Protein AF-A0A9P9JGP6-F1 (afdb_monomer_lite)

Foldseek 3Di:
DDPDDPPDQQDLVDPQSPDPVQQPQPDWKWKWKWFDDPVDIDIDTDILVRLLVVLVDDDDPRGPDIDMDIHDDHSSNLSSVCVSVVPGSVVSVVVVPPVDDDDDD

pLDDT: mean 80.15, std 17.78, range [36.53, 97.5]

Radius of gyration: 15.95 Å; chains: 1; bounding box: 44×32×40 Å

Secondary structure (DSSP, 8-state):
------PPPP-TTSTTTT-TTGGG--PPPEEEEEEE-SS-EEEEEE-HHHHHHHHHSPPPTT-SEEEEEEES--HHHHHHHHHHHT--HHHHHHHH-TTS-----

Structure (mmCIF, N/CA/C/O backbone):
data_AF-A0A9P9JGP6-F1
#
_entry.id   AF-A0A9P9JGP6-F1
#
loop_
_atom_site.group_PDB
_atom_site.id
_atom_site.type_symbol
_atom_site.label_atom_id
_atom_site.label_alt_id
_atom_site.label_comp_id
_atom_site.label_asym_id
_atom_site.label_entity_id
_atom_site.label_seq_id
_atom_site.pdbx_PDB_ins_code
_atom_site.Cartn_x
_atom_site.Cartn_y
_atom_site.Cartn_z
_atom_site.occupancy
_atom_site.B_iso_or_equiv
_atom_site.auth_seq_id
_atom_site.auth_comp_id
_atom_site.auth_asym_id
_atom_site.auth_atom_id
_atom_site.pdbx_PDB_model_num
ATOM 1 N N . MET A 1 1 ? 31.156 22.960 -20.619 1.00 36.56 1 MET A N 1
ATOM 2 C CA . MET A 1 1 ? 31.018 22.043 -19.471 1.00 36.56 1 MET A CA 1
ATOM 3 C C . MET A 1 1 ? 29.610 22.213 -18.941 1.00 36.56 1 MET A C 1
ATOM 5 O O . MET A 1 1 ? 29.328 23.257 -18.371 1.00 36.56 1 MET A O 1
ATOM 9 N N . ALA A 1 2 ? 28.715 21.276 -19.254 1.00 36.53 2 ALA A N 1
ATOM 10 C CA . ALA A 1 2 ? 27.387 21.229 -18.656 1.00 36.53 2 ALA A CA 1
ATOM 11 C C . ALA A 1 2 ? 27.523 20.643 -17.244 1.00 36.53 2 ALA A C 1
ATOM 13 O O . ALA A 1 2 ? 28.280 19.694 -17.048 1.00 36.53 2 ALA A O 1
ATOM 14 N N . ALA A 1 3 ? 26.857 21.254 -16.268 1.00 41.12 3 ALA A N 1
ATOM 15 C CA . ALA A 1 3 ? 26.686 20.677 -14.945 1.00 41.12 3 ALA A CA 1
ATOM 16 C C . ALA A 1 3 ? 25.589 19.613 -15.059 1.00 41.12 3 ALA A C 1
ATOM 18 O O . ALA A 1 3 ? 24.409 19.946 -15.125 1.00 41.12 3 ALA A O 1
ATOM 19 N N 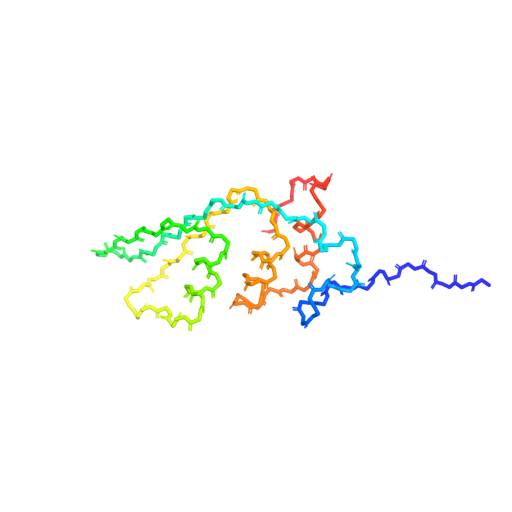. GLU A 1 4 ? 25.985 18.351 -15.172 1.00 47.06 4 GLU A N 1
ATOM 20 C CA . GLU A 1 4 ? 25.075 17.207 -15.189 1.00 47.06 4 GLU A CA 1
ATOM 21 C C . GLU A 1 4 ? 25.202 16.492 -13.844 1.00 47.06 4 GLU A C 1
ATOM 23 O O . GLU A 1 4 ? 26.306 16.111 -13.456 1.00 47.06 4 GLU A O 1
ATOM 28 N N . GLY A 1 5 ? 24.094 16.357 -13.111 1.00 44.06 5 GLY A N 1
ATOM 29 C CA . GLY A 1 5 ? 24.087 15.584 -11.866 1.00 44.06 5 GLY A CA 1
ATOM 30 C C . GLY A 1 5 ? 23.056 15.966 -10.804 1.00 44.06 5 GLY A C 1
ATOM 31 O O . GLY A 1 5 ? 23.270 15.657 -9.639 1.00 44.06 5 GLY A O 1
ATOM 32 N N . SER A 1 6 ? 21.954 16.635 -11.145 1.00 44.69 6 SER A N 1
ATOM 33 C CA . SER A 1 6 ? 20.742 16.540 -10.322 1.00 44.69 6 SER A CA 1
ATOM 34 C C . SER A 1 6 ? 19.746 15.723 -11.122 1.00 44.69 6 SER A C 1
ATOM 36 O O . SER A 1 6 ? 19.083 16.250 -12.014 1.00 44.69 6 SER A O 1
ATOM 38 N N . GLU A 1 7 ? 19.752 14.412 -10.889 1.00 55.00 7 GLU A N 1
ATOM 39 C CA . GLU A 1 7 ? 18.777 13.502 -11.482 1.00 55.00 7 GLU A CA 1
ATOM 40 C C . GLU A 1 7 ? 17.361 13.992 -11.131 1.00 55.00 7 GLU A C 1
ATOM 42 O O . GLU A 1 7 ? 17.131 14.466 -10.012 1.00 55.00 7 GLU A O 1
ATOM 47 N N . PRO A 1 8 ? 16.425 13.986 -12.094 1.00 54.34 8 PRO A N 1
ATOM 48 C CA . PRO A 1 8 ? 15.073 14.448 -11.843 1.00 54.34 8 PRO A CA 1
ATOM 49 C C . PRO A 1 8 ? 14.416 13.501 -10.840 1.00 54.34 8 PRO A C 1
ATOM 51 O O . PRO A 1 8 ? 14.296 12.310 -11.105 1.00 54.34 8 PRO A O 1
ATOM 54 N N . SER A 1 9 ? 13.992 14.050 -9.704 1.00 61.88 9 SER A N 1
ATOM 55 C CA . SER A 1 9 ? 13.193 13.348 -8.699 1.00 61.88 9 SER A CA 1
ATOM 56 C C . SER A 1 9 ? 12.017 12.640 -9.373 1.00 61.88 9 SER A C 1
ATOM 58 O O . SER A 1 9 ? 11.370 13.258 -10.229 1.00 61.88 9 SER A O 1
ATOM 60 N N . VAL A 1 10 ? 11.716 11.394 -8.986 1.00 71.56 10 VAL A N 1
ATOM 61 C CA . VAL A 1 10 ? 10.561 10.673 -9.541 1.00 71.56 10 VAL A CA 1
ATOM 62 C C . VAL A 1 10 ? 9.298 11.531 -9.447 1.00 71.56 10 VAL A C 1
ATOM 64 O O . VAL A 1 10 ? 8.913 12.027 -8.383 1.00 71.56 10 VAL A O 1
ATOM 67 N N . ASP A 1 11 ? 8.624 11.689 -10.583 1.00 75.69 11 ASP A N 1
ATOM 68 C CA . ASP A 1 11 ? 7.364 12.412 -10.678 1.00 75.69 11 ASP A CA 1
ATOM 69 C C . ASP A 1 11 ? 6.209 11.414 -10.682 1.00 75.69 11 ASP A C 1
ATOM 71 O O . ASP A 1 11 ? 5.818 10.884 -11.724 1.00 75.69 11 ASP A O 1
ATOM 75 N N . MET A 1 12 ? 5.637 11.180 -9.501 1.00 73.69 12 MET A N 1
ATOM 76 C CA . MET A 1 12 ? 4.509 10.263 -9.323 1.00 73.69 12 MET A CA 1
ATOM 77 C C . MET A 1 12 ? 3.246 10.684 -10.086 1.00 73.69 12 MET A C 1
ATOM 79 O O . MET A 1 12 ? 2.318 9.887 -10.187 1.00 73.69 12 MET A O 1
ATOM 83 N N . SER A 1 13 ? 3.167 11.913 -10.609 1.00 73.31 13 SER A N 1
ATOM 84 C CA . SER A 1 13 ? 2.029 12.361 -11.425 1.00 73.31 13 SER A CA 1
ATOM 85 C C . SER A 1 13 ? 2.114 11.853 -12.866 1.00 73.31 13 SER A C 1
ATOM 87 O O . SER A 1 13 ? 1.124 11.905 -13.598 1.00 73.31 13 SER A O 1
ATOM 89 N N . LYS A 1 14 ? 3.288 11.378 -13.297 1.00 75.12 14 LYS A N 1
ATOM 90 C CA . LYS A 1 14 ? 3.512 10.831 -14.636 1.00 75.12 14 LYS A CA 1
ATOM 91 C C . LYS A 1 14 ? 3.415 9.308 -14.606 1.00 75.12 14 LYS A C 1
ATOM 93 O O . LYS A 1 14 ? 3.982 8.702 -13.704 1.00 75.12 14 LYS A O 1
ATOM 98 N N . PRO A 1 15 ? 2.810 8.682 -15.633 1.00 69.31 15 PRO A N 1
ATOM 99 C CA . PRO A 1 15 ? 2.638 7.227 -15.689 1.00 69.31 15 PRO A CA 1
ATOM 100 C C . PRO A 1 15 ? 3.958 6.446 -15.664 1.00 69.31 15 PRO A C 1
ATOM 102 O O . PRO A 1 15 ? 3.958 5.274 -15.301 1.00 69.31 15 PRO A O 1
ATOM 105 N N . ASP A 1 16 ? 5.069 7.103 -16.007 1.00 68.69 16 ASP A N 1
ATOM 106 C CA . ASP A 1 16 ? 6.395 6.495 -16.117 1.00 68.69 16 ASP A CA 1
ATOM 107 C C . ASP A 1 16 ? 7.376 7.063 -15.072 1.00 68.69 16 ASP A C 1
ATOM 109 O O . ASP A 1 16 ? 8.583 6.891 -15.203 1.00 68.69 16 ASP A O 1
ATOM 113 N N . GLY A 1 17 ? 6.914 7.864 -14.104 1.00 66.00 17 GLY A N 1
ATOM 114 C CA . GLY A 1 17 ? 7.796 8.490 -13.105 1.00 66.00 17 GLY A CA 1
ATOM 115 C C . GLY A 1 17 ? 8.780 9.533 -13.653 1.00 66.00 17 GLY A C 1
ATOM 116 O O . GLY A 1 17 ? 9.524 10.130 -12.886 1.00 66.00 17 GLY A O 1
ATOM 117 N N . GLY A 1 18 ? 8.785 9.779 -14.969 1.00 66.94 18 GLY A N 1
ATOM 118 C CA . GLY A 1 18 ? 9.793 10.593 -15.658 1.00 66.94 18 GLY A CA 1
ATOM 119 C C . GLY A 1 18 ? 10.819 9.786 -16.463 1.00 66.94 18 GLY A C 1
ATOM 120 O O . GLY A 1 18 ? 11.555 10.392 -17.240 1.00 66.94 18 GLY A O 1
ATOM 121 N N . ASP A 1 19 ? 10.815 8.449 -16.370 1.00 63.53 19 ASP A N 1
ATOM 122 C CA . ASP A 1 19 ? 11.714 7.555 -17.110 1.00 63.53 19 ASP A CA 1
ATOM 123 C C . ASP A 1 19 ? 10.953 6.382 -17.758 1.00 63.53 19 ASP A C 1
ATOM 125 O O . ASP A 1 19 ? 10.352 5.530 -17.103 1.00 63.53 19 ASP A O 1
ATOM 129 N N . LYS A 1 20 ? 11.056 6.270 -19.086 1.00 56.97 20 LYS A N 1
ATOM 130 C CA . LYS A 1 20 ? 10.453 5.191 -19.885 1.00 56.97 20 LYS A CA 1
ATOM 131 C C . LYS A 1 20 ? 10.930 3.783 -19.506 1.00 56.97 20 LYS A C 1
ATOM 133 O O . LYS A 1 20 ? 10.340 2.808 -19.968 1.00 56.97 20 LYS A O 1
ATOM 138 N N . CYS A 1 21 ? 12.010 3.636 -18.743 1.00 57.12 21 CYS A N 1
ATOM 139 C CA . CYS A 1 21 ? 12.462 2.343 -18.240 1.00 57.12 21 CYS A CA 1
ATOM 140 C C . CYS A 1 21 ? 11.557 1.803 -17.113 1.00 57.12 21 CYS A C 1
ATOM 142 O O . CYS A 1 21 ? 11.384 0.587 -17.004 1.00 57.12 21 CYS A O 1
ATOM 144 N N . MET A 1 22 ? 10.911 2.685 -16.337 1.00 56.88 22 MET A N 1
ATOM 145 C CA . MET A 1 22 ? 10.106 2.327 -15.156 1.00 56.88 22 MET A CA 1
ATOM 146 C C . MET A 1 22 ? 8.833 1.544 -15.501 1.00 56.88 22 MET A C 1
ATOM 148 O O . MET A 1 22 ? 8.442 0.627 -14.772 1.00 56.88 22 MET A O 1
ATOM 152 N N . THR A 1 23 ? 8.250 1.799 -16.677 1.00 53.62 23 THR A N 1
ATOM 153 C CA . THR A 1 23 ? 7.082 1.061 -17.197 1.00 53.62 23 THR A CA 1
ATOM 154 C C . THR A 1 23 ? 7.333 -0.423 -17.449 1.00 53.62 23 THR A C 1
ATOM 156 O O . THR A 1 23 ? 6.383 -1.175 -17.650 1.00 53.62 23 THR A O 1
ATOM 159 N N . LYS A 1 24 ? 8.589 -0.884 -17.437 1.00 50.53 24 LYS A N 1
ATOM 160 C CA . LYS A 1 24 ? 8.934 -2.276 -17.764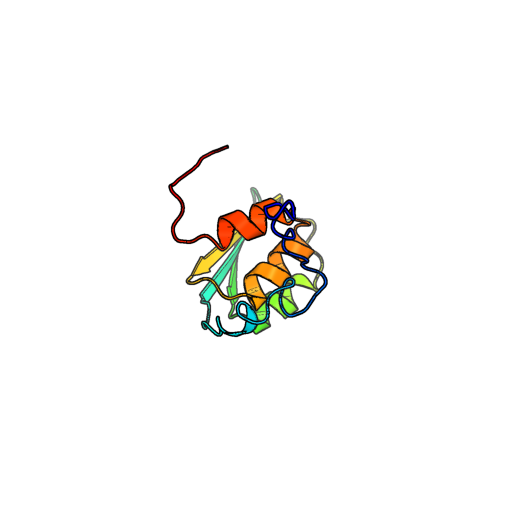 1.00 50.53 24 LYS A CA 1
ATOM 161 C C . LYS A 1 24 ? 8.844 -3.241 -16.579 1.00 50.53 24 LYS A C 1
ATOM 163 O O . LYS A 1 24 ? 8.979 -4.446 -16.781 1.00 50.53 24 LYS A O 1
ATOM 168 N N . SER A 1 25 ? 8.589 -2.760 -15.362 1.00 57.25 25 SER A N 1
ATOM 169 C CA . SER A 1 25 ? 8.421 -3.616 -14.177 1.00 57.25 25 SER A CA 1
ATOM 170 C C . SER A 1 25 ? 6.974 -4.117 -14.014 1.00 57.25 25 SER A C 1
ATOM 172 O O . SER A 1 25 ? 6.304 -3.859 -13.016 1.00 57.25 25 SER A O 1
ATOM 174 N N . CYS A 1 26 ? 6.467 -4.879 -14.991 1.00 63.88 26 CYS A N 1
ATOM 175 C CA . CYS A 1 26 ? 5.164 -5.563 -14.908 1.00 63.88 26 CYS A CA 1
ATOM 176 C C . CYS A 1 26 ? 5.238 -6.835 -14.040 1.00 63.88 26 CYS A C 1
ATOM 178 O O . CYS A 1 26 ? 4.949 -7.940 -14.502 1.00 63.88 26 CYS A O 1
ATOM 180 N N . ALA A 1 27 ? 5.668 -6.704 -12.786 1.00 83.31 27 ALA A N 1
ATOM 181 C CA . ALA A 1 27 ? 5.617 -7.807 -11.838 1.00 83.31 27 ALA A CA 1
ATOM 182 C C . ALA A 1 27 ? 4.197 -7.944 -11.269 1.00 83.31 27 ALA A C 1
ATOM 184 O O . ALA A 1 27 ? 3.627 -6.976 -10.767 1.00 83.31 27 ALA A O 1
ATOM 185 N N . GLN A 1 28 ? 3.640 -9.157 -11.307 1.00 87.75 28 GLN A N 1
ATOM 186 C CA . GLN A 1 28 ? 2.477 -9.466 -10.478 1.00 87.75 28 GLN A CA 1
ATOM 187 C C . GLN A 1 28 ? 2.900 -9.459 -9.009 1.00 87.75 28 GLN A C 1
ATOM 189 O O . GLN A 1 28 ? 3.836 -10.169 -8.618 1.00 87.75 28 GLN A O 1
ATOM 194 N N . CYS A 1 29 ? 2.205 -8.643 -8.226 1.00 91.69 29 CYS A N 1
ATOM 195 C CA . CYS A 1 29 ? 2.404 -8.470 -6.801 1.00 91.69 29 CYS A CA 1
ATOM 196 C C . CYS A 1 29 ? 1.332 -9.247 -6.036 1.00 91.69 29 CYS A C 1
ATOM 198 O O . CYS A 1 29 ? 0.172 -9.287 -6.439 1.00 91.69 29 CYS A O 1
ATOM 200 N N . GLN A 1 30 ? 1.724 -9.829 -4.906 1.00 95.00 30 GLN A N 1
ATOM 201 C CA . GLN A 1 30 ? 0.77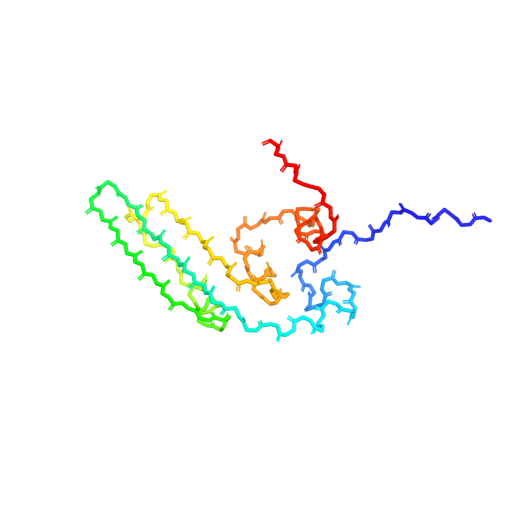6 -10.298 -3.894 1.00 95.00 30 GLN A CA 1
ATOM 202 C C . GLN A 1 30 ? 0.796 -9.294 -2.750 1.00 95.00 30 GLN A C 1
ATOM 204 O O . GLN A 1 30 ? 1.862 -9.029 -2.188 1.00 95.00 30 GLN A O 1
ATOM 209 N N . ILE A 1 31 ? -0.352 -8.707 -2.437 1.00 96.25 31 ILE A N 1
ATOM 210 C CA . ILE A 1 31 ? -0.456 -7.593 -1.500 1.00 96.25 31 ILE A CA 1
ATOM 211 C C . ILE A 1 31 ? -1.366 -7.989 -0.347 1.00 96.25 31 ILE A C 1
ATOM 213 O O . ILE A 1 31 ? -2.494 -8.414 -0.566 1.00 96.25 31 ILE A O 1
ATOM 217 N N . ASN A 1 32 ? -0.887 -7.794 0.879 1.00 97.38 32 ASN A N 1
ATOM 218 C CA . ASN A 1 32 ? -1.674 -7.999 2.089 1.00 97.38 32 ASN A CA 1
ATOM 219 C C . ASN A 1 32 ? -1.857 -6.668 2.808 1.00 97.38 32 ASN A C 1
ATOM 221 O O . ASN A 1 32 ? -0.878 -6.040 3.215 1.00 97.38 32 ASN A O 1
ATOM 225 N N . ILE A 1 33 ? -3.110 -6.253 2.984 1.00 96.25 33 ILE A N 1
ATOM 226 C CA . ILE A 1 33 ? -3.472 -5.090 3.793 1.00 96.25 33 ILE A CA 1
ATOM 227 C C . ILE A 1 33 ? -4.098 -5.587 5.086 1.00 96.25 33 ILE A C 1
ATOM 229 O O . ILE A 1 33 ? -5.153 -6.219 5.070 1.00 96.25 33 ILE A O 1
ATOM 233 N N . VAL A 1 34 ? -3.469 -5.261 6.208 1.00 97.06 34 VAL A N 1
ATOM 234 C CA . VAL A 1 34 ? -3.982 -5.552 7.544 1.00 97.06 34 VAL A CA 1
ATOM 235 C C . VAL A 1 34 ? -4.427 -4.246 8.181 1.00 97.06 34 VAL A C 1
ATOM 237 O O . VAL A 1 34 ? -3.610 -3.406 8.553 1.00 97.06 34 VAL A O 1
ATOM 240 N N . ASN A 1 35 ? -5.738 -4.073 8.298 1.00 96.88 35 ASN A N 1
ATOM 241 C CA . ASN A 1 35 ? -6.359 -2.962 9.005 1.00 96.88 35 ASN A CA 1
ATOM 242 C C . ASN A 1 35 ? -6.671 -3.404 10.429 1.00 96.88 35 ASN A C 1
ATOM 244 O O . ASN A 1 35 ? -7.386 -4.388 10.616 1.00 96.88 35 ASN A O 1
ATOM 248 N N . PHE A 1 36 ? -6.174 -2.680 11.426 1.00 96.12 36 PHE A N 1
ATOM 249 C CA . PHE A 1 36 ? -6.394 -3.062 12.812 1.00 96.12 36 PHE A CA 1
ATOM 250 C C . PHE A 1 36 ? -6.629 -1.888 13.764 1.00 96.12 36 PHE A C 1
ATOM 252 O O . PHE A 1 36 ? -6.240 -0.738 13.525 1.00 96.12 36 PHE A O 1
ATOM 259 N N . SER A 1 37 ? -7.310 -2.217 14.854 1.00 96.69 37 SER A N 1
ATOM 260 C CA . SER A 1 37 ? -7.520 -1.431 16.066 1.00 96.69 37 SER A CA 1
ATOM 261 C C . SER A 1 37 ? -7.395 -2.360 17.280 1.00 96.69 37 SER A C 1
ATOM 263 O O . SER A 1 37 ? -7.070 -3.535 17.129 1.00 96.69 37 SER A O 1
ATOM 265 N N . GLU A 1 38 ? -7.637 -1.841 18.482 1.00 95.38 38 GLU A N 1
ATOM 266 C CA . GLU A 1 38 ? -7.644 -2.651 19.708 1.00 95.38 38 GLU A CA 1
ATOM 267 C C . GLU A 1 38 ? -8.682 -3.788 19.647 1.00 95.38 38 GLU A C 1
ATOM 269 O O . GLU A 1 38 ? -8.399 -4.907 20.063 1.00 95.38 38 GLU A O 1
ATOM 274 N N . ASP A 1 39 ? -9.844 -3.519 19.044 1.00 95.88 39 ASP A N 1
ATOM 275 C CA . ASP A 1 39 ? -10.989 -4.437 19.045 1.00 95.88 39 ASP A CA 1
ATOM 276 C C . ASP A 1 39 ? -11.170 -5.241 17.749 1.00 95.88 39 ASP A C 1
ATOM 278 O O . ASP A 1 39 ? -11.999 -6.151 17.702 1.00 95.88 39 ASP A O 1
ATOM 282 N N . ASN A 1 40 ? -10.473 -4.887 16.663 1.00 95.62 40 ASN A N 1
ATOM 283 C CA . ASN A 1 40 ? -10.746 -5.465 15.347 1.00 95.62 40 ASN A CA 1
ATOM 284 C C . ASN A 1 40 ? -9.491 -5.610 14.483 1.00 95.62 40 ASN A C 1
ATOM 286 O O . ASN A 1 40 ? -8.645 -4.718 14.441 1.00 95.62 40 ASN A O 1
ATOM 290 N N . ILE A 1 41 ? -9.419 -6.708 13.729 1.00 96.69 41 ILE A N 1
ATOM 291 C CA . ILE A 1 41 ? -8.382 -6.975 12.729 1.00 96.69 41 ILE A CA 1
ATOM 292 C C . ILE A 1 41 ? -9.072 -7.488 11.467 1.00 96.69 41 ILE A C 1
ATOM 294 O O . ILE A 1 41 ? -9.803 -8.476 11.507 1.00 96.69 41 ILE A O 1
ATOM 298 N N . VAL A 1 42 ? -8.814 -6.836 10.335 1.00 97.31 42 VAL A N 1
ATOM 299 C CA . VAL A 1 42 ? -9.302 -7.250 9.016 1.00 97.31 42 VAL A CA 1
ATOM 300 C C . VAL A 1 42 ? -8.122 -7.360 8.062 1.00 97.31 42 VAL A C 1
ATOM 302 O O . VAL A 1 42 ? -7.315 -6.437 7.954 1.00 97.31 42 VAL A O 1
ATOM 305 N N . ILE A 1 43 ? -8.037 -8.494 7.369 1.00 97.12 43 ILE A N 1
ATOM 306 C CA . ILE A 1 43 ? -6.985 -8.797 6.399 1.00 97.12 43 ILE A CA 1
ATOM 307 C C . ILE A 1 43 ? -7.611 -8.828 5.005 1.00 97.12 43 ILE A C 1
ATOM 309 O O . ILE A 1 43 ? -8.635 -9.478 4.797 1.00 97.12 43 ILE A O 1
ATOM 313 N N . HIS A 1 44 ? -6.984 -8.133 4.061 1.00 97.25 44 HIS A N 1
ATOM 314 C CA . HIS A 1 44 ? -7.329 -8.155 2.646 1.00 97.25 44 HIS A CA 1
ATOM 315 C C . HIS A 1 44 ? -6.136 -8.682 1.854 1.00 97.25 44 HIS A C 1
ATOM 317 O O . HIS A 1 44 ? -5.045 -8.121 1.955 1.00 97.25 44 HIS A O 1
ATOM 323 N N . GLU A 1 45 ? -6.356 -9.725 1.060 1.00 97.50 45 GLU A N 1
ATOM 324 C CA . GLU A 1 45 ? -5.385 -10.223 0.085 1.00 97.50 45 GLU A CA 1
ATOM 325 C C . GLU A 1 45 ? -5.780 -9.685 -1.293 1.00 97.50 45 GLU A C 1
ATOM 327 O O . GLU A 1 45 ? -6.918 -9.862 -1.730 1.00 97.50 45 GLU A O 1
ATOM 332 N N . LEU A 1 46 ? -4.864 -8.975 -1.947 1.00 96.94 46 LEU A N 1
ATOM 333 C CA . LEU A 1 46 ? -5.102 -8.227 -3.178 1.00 96.94 46 LEU A CA 1
ATOM 334 C C . LEU A 1 46 ? -3.982 -8.488 -4.192 1.00 96.94 46 LEU A C 1
ATOM 336 O O . LEU A 1 46 ? -2.845 -8.805 -3.833 1.00 96.94 46 LEU A O 1
ATOM 340 N N . ASP A 1 47 ? -4.303 -8.303 -5.466 1.00 95.31 47 ASP A N 1
ATOM 341 C CA . ASP A 1 47 ? -3.331 -8.137 -6.543 1.00 95.31 47 ASP A CA 1
ATOM 342 C C . ASP A 1 47 ? -3.124 -6.640 -6.854 1.00 95.31 47 ASP A C 1
ATOM 344 O O . ASP A 1 47 ? -3.608 -5.761 -6.130 1.00 95.31 47 ASP A O 1
ATOM 348 N N . ASN A 1 48 ? -2.354 -6.326 -7.902 1.00 93.69 48 ASN A N 1
ATOM 349 C CA . ASN A 1 48 ? -2.033 -4.943 -8.263 1.00 93.69 48 ASN A CA 1
ATOM 350 C C . ASN A 1 48 ? -3.301 -4.104 -8.516 1.00 93.69 48 ASN A C 1
ATOM 352 O O . ASN A 1 48 ? -3.390 -2.974 -8.032 1.00 93.69 48 ASN A O 1
ATOM 356 N N . ASP A 1 49 ? -4.271 -4.648 -9.255 1.00 94.38 49 ASP A N 1
ATOM 357 C CA . ASP A 1 49 ? -5.498 -3.936 -9.623 1.00 94.38 49 ASP A CA 1
ATOM 358 C C . ASP A 1 49 ? -6.433 -3.802 -8.417 1.00 94.38 49 ASP A C 1
ATOM 360 O O . ASP A 1 49 ? -6.938 -2.711 -8.140 1.00 94.38 49 ASP A O 1
ATOM 364 N N . GLY A 1 50 ? -6.574 -4.872 -7.629 1.00 95.75 50 GLY A N 1
ATOM 365 C CA . GLY A 1 50 ? -7.340 -4.877 -6.389 1.00 95.75 50 GLY A CA 1
ATOM 366 C C . GLY A 1 50 ? -6.827 -3.850 -5.383 1.00 95.75 50 GLY A C 1
ATOM 367 O O . GLY A 1 50 ? -7.627 -3.173 -4.740 1.00 95.75 50 GLY A O 1
ATOM 368 N N . LEU A 1 51 ? -5.507 -3.652 -5.283 1.00 95.25 51 LEU A N 1
ATOM 369 C CA . LEU A 1 51 ? -4.938 -2.571 -4.476 1.00 95.25 51 LEU A CA 1
ATOM 370 C C . LEU A 1 51 ? -5.348 -1.194 -5.006 1.00 95.25 51 LEU A C 1
ATOM 372 O O . LEU A 1 51 ? -5.799 -0.355 -4.229 1.00 95.25 51 LEU A O 1
ATOM 376 N N . ILE A 1 52 ? -5.211 -0.946 -6.309 1.00 93.38 52 ILE A N 1
ATOM 377 C CA . ILE A 1 52 ? -5.558 0.350 -6.913 1.00 93.38 52 ILE A CA 1
ATOM 378 C C . ILE A 1 52 ? -7.036 0.684 -6.673 1.00 93.38 52 ILE A C 1
ATOM 380 O O . ILE A 1 52 ? -7.376 1.837 -6.402 1.00 93.38 52 ILE A O 1
ATOM 384 N N . GLU A 1 53 ? -7.925 -0.304 -6.749 1.00 95.56 53 GLU A N 1
ATOM 385 C CA . GLU A 1 53 ? -9.338 -0.128 -6.415 1.00 95.56 53 GLU A CA 1
ATOM 386 C C . GLU A 1 53 ? -9.564 0.086 -4.917 1.00 95.56 53 GLU A C 1
ATOM 388 O O . GLU A 1 53 ? -10.304 0.995 -4.533 1.00 95.56 53 GLU A O 1
ATOM 393 N N . PHE A 1 54 ? -8.885 -0.686 -4.067 1.00 95.06 54 PHE A N 1
ATOM 394 C CA . PHE A 1 54 ? -8.979 -0.572 -2.614 1.00 95.06 54 PHE A CA 1
ATOM 395 C C . PHE A 1 54 ? -8.620 0.838 -2.126 1.00 95.06 54 PHE A C 1
ATOM 397 O O . PHE A 1 54 ? -9.350 1.418 -1.322 1.00 95.06 54 PHE A O 1
ATOM 404 N N . LEU A 1 55 ? -7.551 1.433 -2.667 1.00 93.75 55 LEU A N 1
ATOM 405 C CA . LEU A 1 55 ? -7.069 2.766 -2.283 1.00 93.75 55 LEU A CA 1
ATOM 406 C C . LEU A 1 55 ? -8.022 3.912 -2.671 1.00 93.75 55 LEU A C 1
ATOM 408 O O . LEU A 1 55 ? -7.927 4.998 -2.100 1.00 93.75 55 LEU A O 1
ATOM 412 N N . LYS A 1 56 ? -8.961 3.695 -3.605 1.00 93.44 56 LYS A N 1
ATOM 413 C CA . LYS A 1 56 ? -10.006 4.686 -3.940 1.00 93.44 56 LYS A CA 1
ATOM 414 C C . LYS A 1 56 ? -11.055 4.810 -2.838 1.00 93.44 56 LYS A C 1
ATOM 416 O O . LYS A 1 56 ? -11.741 5.828 -2.755 1.00 93.44 56 LYS A O 1
ATOM 421 N N . THR A 1 57 ? -11.203 3.777 -2.013 1.00 90.62 57 THR A N 1
ATOM 422 C CA . THR A 1 57 ? -12.155 3.773 -0.904 1.00 90.62 57 THR A CA 1
ATOM 423 C C . THR A 1 57 ? -11.523 4.444 0.310 1.00 90.62 57 THR A C 1
ATOM 425 O O . THR A 1 57 ? -10.376 4.174 0.666 1.00 90.62 57 THR A O 1
ATOM 428 N N . SER A 1 58 ? -12.265 5.331 0.976 1.00 88.12 58 SER A N 1
ATOM 429 C CA . SER A 1 58 ? -11.790 5.936 2.220 1.00 88.12 58 SER A CA 1
ATOM 430 C C . SER A 1 58 ? -11.599 4.873 3.301 1.00 88.12 58 SER A C 1
ATOM 432 O O . SER A 1 58 ? -12.435 3.985 3.477 1.00 88.12 58 SER A O 1
ATOM 434 N N . GLN A 1 59 ? -10.504 4.991 4.051 1.00 89.88 59 GLN A N 1
ATOM 435 C CA . GLN A 1 59 ? -10.221 4.101 5.170 1.00 89.88 59 GLN A CA 1
ATOM 436 C C . GLN A 1 59 ? -11.356 4.187 6.211 1.00 89.88 59 GLN A C 1
ATOM 438 O O . GLN A 1 59 ? -11.751 5.296 6.585 1.00 89.88 59 GLN A O 1
ATOM 443 N N . PRO A 1 60 ? -11.890 3.051 6.698 1.00 91.88 60 PRO A N 1
ATOM 444 C CA . PRO A 1 60 ? -12.927 3.066 7.722 1.00 91.88 60 PRO A CA 1
ATOM 445 C C . PRO A 1 60 ? -12.444 3.740 9.012 1.00 91.88 60 PRO A C 1
ATOM 447 O O . PRO A 1 60 ? -11.305 3.547 9.435 1.00 91.88 60 PRO A O 1
ATOM 450 N N . SER A 1 61 ? -13.331 4.470 9.691 1.00 94.50 61 SER A N 1
ATOM 451 C CA . SER A 1 61 ? -12.993 5.274 10.879 1.00 94.50 61 SER A CA 1
ATOM 452 C C . SER A 1 61 ? -12.523 4.468 12.097 1.00 94.50 61 SER A C 1
ATOM 454 O O . SER A 1 61 ? -11.881 5.022 12.993 1.00 94.50 61 SER A O 1
ATOM 456 N N . TRP A 1 62 ? -12.838 3.171 12.153 1.00 95.88 62 TRP A N 1
ATOM 457 C CA . TRP A 1 62 ? -12.401 2.287 13.234 1.00 95.88 62 TRP A CA 1
ATOM 458 C C . TRP A 1 62 ? -10.925 1.897 13.112 1.00 95.88 62 TRP A C 1
ATOM 460 O O . TRP A 1 62 ? -10.303 1.577 14.123 1.00 95.88 62 TRP A O 1
ATOM 470 N N . VAL A 1 63 ? -10.352 1.939 11.905 1.00 96.12 63 VAL A N 1
ATOM 471 C CA . VAL A 1 63 ? -8.975 1.504 11.667 1.00 96.12 63 VAL A CA 1
ATOM 472 C C . VAL A 1 63 ? -8.015 2.512 12.290 1.00 96.12 63 VAL A C 1
ATOM 474 O O . VAL A 1 63 ? -8.014 3.686 11.923 1.00 96.12 63 VAL A O 1
ATOM 477 N N . LYS A 1 64 ? -7.180 2.056 13.228 1.00 94.75 64 LYS A N 1
ATOM 478 C CA . LYS A 1 64 ? -6.155 2.893 13.870 1.00 94.75 64 LYS A CA 1
ATOM 479 C C . LYS A 1 64 ? -4.808 2.774 13.181 1.00 94.75 64 LYS A C 1
ATOM 481 O O . LYS A 1 64 ? -4.085 3.759 13.091 1.00 94.75 64 LYS A O 1
ATOM 486 N N . CYS A 1 65 ? -4.495 1.589 12.670 1.00 94.75 65 CYS A N 1
ATOM 487 C CA . CYS A 1 65 ? -3.282 1.334 11.917 1.00 94.75 65 CYS A CA 1
ATOM 488 C C . CYS A 1 65 ? -3.586 0.442 10.711 1.00 94.75 65 CYS A C 1
ATOM 490 O O . CYS A 1 65 ? -4.452 -0.434 10.763 1.00 94.75 65 CYS A O 1
ATOM 492 N N . GLN A 1 66 ? -2.876 0.698 9.618 1.00 95.50 66 GLN A N 1
ATOM 493 C CA . GLN A 1 66 ? -2.942 -0.081 8.393 1.00 95.50 66 GLN A CA 1
ATOM 494 C C . GLN A 1 66 ? -1.528 -0.518 8.037 1.00 95.50 66 GLN A C 1
ATOM 496 O O . GLN A 1 66 ? -0.683 0.316 7.712 1.00 95.50 66 GLN A O 1
ATOM 501 N N . TRP A 1 67 ? -1.287 -1.821 8.078 1.00 96.00 67 TRP A N 1
ATOM 502 C CA . TRP A 1 67 ? -0.052 -2.414 7.597 1.00 96.00 67 TRP A CA 1
ATOM 503 C C . TRP A 1 67 ? -0.251 -2.906 6.164 1.00 96.00 67 TRP A C 1
ATOM 505 O O . TRP A 1 67 ? -1.212 -3.618 5.881 1.00 96.00 67 TRP A O 1
ATOM 515 N N . VAL A 1 68 ? 0.639 -2.500 5.260 1.00 94.94 68 VAL A N 1
ATOM 516 C CA . VAL A 1 68 ? 0.618 -2.899 3.848 1.00 94.94 68 VAL A CA 1
ATOM 517 C C . VAL A 1 68 ? 1.897 -3.668 3.558 1.00 94.94 68 VAL A C 1
ATOM 519 O O . VAL A 1 68 ? 2.988 -3.112 3.649 1.00 94.94 68 VAL A O 1
ATOM 522 N N . ASN A 1 69 ? 1.760 -4.942 3.205 1.00 94.81 69 ASN A N 1
ATOM 523 C CA . ASN A 1 69 ? 2.857 -5.778 2.738 1.00 94.81 69 ASN A CA 1
ATOM 524 C C . ASN A 1 69 ? 2.715 -6.012 1.234 1.00 94.81 69 ASN A C 1
ATOM 526 O O . ASN A 1 69 ? 1.665 -6.466 0.784 1.00 94.81 69 ASN A O 1
ATOM 530 N N . VAL A 1 70 ? 3.776 -5.750 0.472 1.00 93.00 70 VAL A N 1
ATOM 531 C CA . VAL A 1 70 ? 3.806 -5.937 -0.982 1.00 93.00 70 VAL A CA 1
ATOM 532 C C . VAL A 1 70 ? 4.909 -6.931 -1.330 1.00 93.00 70 VAL A C 1
ATOM 534 O O . VAL A 1 70 ? 6.095 -6.638 -1.188 1.00 93.00 70 VAL A O 1
ATOM 537 N N . ASN A 1 71 ? 4.531 -8.115 -1.807 1.00 91.00 71 ASN A N 1
ATOM 538 C CA . ASN A 1 71 ? 5.485 -9.103 -2.293 1.00 91.00 71 ASN A CA 1
ATOM 539 C C . ASN A 1 71 ? 5.823 -8.814 -3.758 1.00 91.00 71 ASN A C 1
ATOM 541 O O . ASN A 1 71 ? 4.948 -8.912 -4.621 1.00 91.00 71 ASN A O 1
ATOM 545 N N . ARG A 1 72 ? 7.115 -8.564 -4.021 1.00 84.81 72 ARG A N 1
ATOM 546 C CA . ARG A 1 72 ? 7.673 -8.035 -5.283 1.00 84.81 72 ARG A CA 1
ATOM 547 C C . ARG A 1 72 ? 7.241 -6.596 -5.549 1.00 84.81 72 ARG A C 1
ATOM 549 O O . ARG A 1 72 ? 6.122 -6.205 -5.260 1.00 84.81 72 ARG A O 1
ATOM 556 N N . LEU A 1 73 ? 8.134 -5.820 -6.145 1.00 80.25 73 LEU A N 1
ATOM 557 C CA . LEU A 1 73 ? 7.891 -4.417 -6.449 1.00 80.25 73 LEU A CA 1
ATOM 558 C C . LEU A 1 73 ? 7.488 -4.258 -7.920 1.00 80.25 73 LEU A C 1
ATOM 560 O O . LEU A 1 73 ? 8.174 -4.755 -8.813 1.00 80.25 73 LEU A O 1
ATOM 564 N N . SER A 1 74 ? 6.371 -3.573 -8.158 1.00 87.69 74 SER A N 1
ATOM 565 C CA . SER A 1 74 ? 5.929 -3.136 -9.484 1.00 87.69 74 SER A CA 1
ATOM 566 C C . SER A 1 74 ? 5.654 -1.639 -9.455 1.00 87.69 74 SER A C 1
ATOM 568 O O . SER A 1 74 ? 5.109 -1.126 -8.473 1.00 87.69 74 SER A O 1
ATOM 570 N N . TRP A 1 75 ? 6.014 -0.943 -10.536 1.00 87.19 75 TRP A N 1
ATOM 571 C CA . TRP A 1 75 ? 5.847 0.505 -10.645 1.00 87.19 75 TRP A CA 1
ATOM 572 C C . TRP A 1 75 ? 4.406 0.965 -10.386 1.00 87.19 75 TRP A C 1
ATOM 574 O O . TRP A 1 75 ? 4.205 1.932 -9.657 1.00 87.19 75 TRP A O 1
ATOM 584 N N . ASN A 1 76 ? 3.392 0.261 -10.902 1.00 88.62 76 ASN A N 1
ATOM 585 C CA . A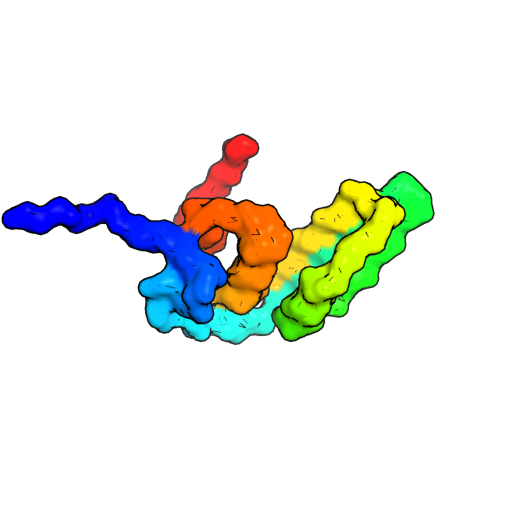SN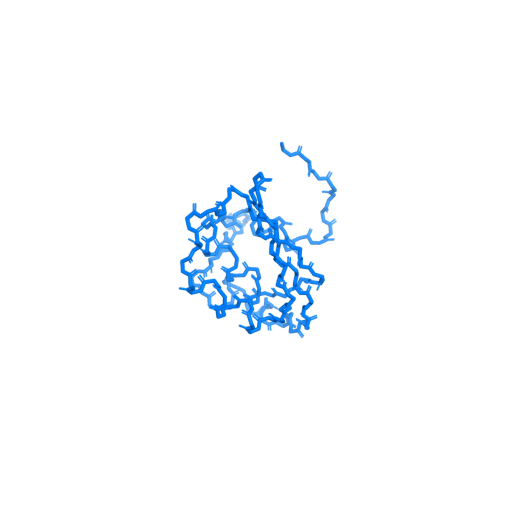 A 1 76 ? 1.995 0.676 -10.720 1.00 88.62 76 ASN A CA 1
ATOM 586 C C . ASN A 1 76 ? 1.561 0.654 -9.244 1.00 88.62 76 ASN A C 1
ATOM 588 O O . ASN A 1 76 ? 0.865 1.563 -8.794 1.00 88.62 76 ASN A O 1
ATOM 592 N N . VAL A 1 77 ? 2.016 -0.344 -8.485 1.00 91.31 77 VAL A N 1
ATOM 593 C CA . VAL A 1 77 ? 1.758 -0.479 -7.047 1.00 91.31 77 VAL A CA 1
ATOM 594 C C . VAL A 1 77 ? 2.482 0.613 -6.268 1.00 91.31 77 VAL A C 1
ATOM 596 O O . VAL A 1 77 ? 1.876 1.248 -5.405 1.00 91.31 77 VAL A O 1
ATOM 599 N N . ILE A 1 78 ? 3.751 0.874 -6.592 1.00 90.00 78 ILE A N 1
ATOM 600 C CA . ILE A 1 78 ? 4.533 1.906 -5.904 1.00 90.00 78 ILE A CA 1
ATOM 601 C C . ILE A 1 78 ? 3.967 3.295 -6.187 1.00 90.00 78 ILE A C 1
ATOM 603 O O . ILE A 1 78 ? 3.768 4.068 -5.254 1.00 90.00 78 ILE A O 1
ATOM 607 N N . GLN A 1 79 ? 3.634 3.595 -7.441 1.00 89.56 79 GLN A N 1
ATOM 608 C CA . GLN A 1 79 ? 3.012 4.861 -7.812 1.00 89.56 79 GLN A CA 1
ATOM 609 C C . GLN A 1 79 ? 1.672 5.051 -7.086 1.00 89.56 79 GLN A C 1
ATOM 611 O O . GLN A 1 79 ? 1.429 6.114 -6.518 1.00 89.56 79 GLN A O 1
ATOM 616 N N . ALA A 1 80 ? 0.818 4.021 -7.050 1.00 91.69 80 ALA A N 1
ATOM 617 C CA . ALA A 1 80 ? -0.472 4.093 -6.368 1.00 91.69 80 ALA A CA 1
ATOM 618 C C . ALA A 1 80 ? -0.323 4.335 -4.854 1.00 91.69 80 ALA A C 1
ATOM 620 O O . ALA A 1 80 ? -0.992 5.208 -4.298 1.00 91.69 80 ALA A O 1
ATOM 621 N N . LEU A 1 81 ? 0.581 3.610 -4.185 1.00 92.06 81 LEU A N 1
ATOM 622 C CA . LEU A 1 81 ? 0.851 3.790 -2.754 1.00 92.06 81 LEU A CA 1
ATOM 623 C C . LEU A 1 81 ? 1.516 5.134 -2.452 1.00 92.06 81 LEU A C 1
ATOM 625 O O . LEU A 1 81 ? 1.136 5.789 -1.483 1.00 92.06 81 LEU A O 1
ATOM 629 N N . GLY A 1 82 ? 2.463 5.559 -3.288 1.00 91.12 82 GLY A N 1
ATOM 630 C CA . GLY A 1 82 ? 3.152 6.837 -3.164 1.00 91.12 82 GLY A CA 1
ATOM 631 C C . GLY A 1 82 ? 2.191 8.018 -3.266 1.00 91.12 82 GLY A C 1
ATOM 632 O O . GLY A 1 82 ? 2.224 8.905 -2.416 1.00 91.12 82 GLY A O 1
ATOM 633 N N . GLN A 1 83 ? 1.257 7.982 -4.221 1.00 90.62 83 GLN A N 1
ATOM 634 C CA . GLN A 1 83 ? 0.190 8.979 -4.329 1.00 90.62 83 GLN A CA 1
ATOM 635 C C . GLN A 1 83 ? -0.767 8.931 -3.129 1.00 90.62 83 GLN A C 1
ATOM 637 O O . GLN A 1 83 ? -1.081 9.970 -2.549 1.00 90.62 83 GLN A O 1
ATOM 642 N N . TYR A 1 84 ? -1.215 7.737 -2.726 1.00 91.50 84 TYR A N 1
ATOM 643 C CA . TYR A 1 84 ? -2.184 7.574 -1.638 1.00 91.50 84 TYR A CA 1
ATOM 644 C C . TYR A 1 84 ? -1.637 8.015 -0.274 1.00 91.50 84 TYR A C 1
ATOM 646 O O . TYR A 1 84 ? -2.341 8.665 0.499 1.00 91.50 84 TYR A O 1
ATOM 654 N N . LYS A 1 85 ? -0.379 7.676 0.029 1.00 89.88 85 LYS A N 1
ATOM 655 C CA . LYS A 1 85 ? 0.302 8.050 1.279 1.00 89.88 85 LYS A CA 1
ATOM 656 C C . LYS A 1 85 ? 1.054 9.382 1.185 1.00 89.88 85 LYS A C 1
ATOM 658 O O . LYS A 1 85 ? 1.627 9.798 2.185 1.00 89.88 85 LYS A O 1
ATOM 663 N N . GLN A 1 86 ? 1.026 10.045 0.026 1.00 89.19 86 GLN A N 1
ATOM 664 C CA . GLN A 1 86 ? 1.726 11.308 -0.245 1.00 89.19 86 GLN A CA 1
ATOM 665 C C . GLN A 1 86 ? 3.226 11.230 0.081 1.00 89.19 86 GLN A C 1
ATOM 667 O O . GLN A 1 86 ? 3.789 12.115 0.724 1.00 89.19 86 GLN A O 1
ATOM 672 N N . LEU A 1 87 ? 3.870 10.140 -0.342 1.00 87.38 87 LEU A N 1
ATOM 673 C CA . LEU A 1 87 ? 5.304 9.943 -0.142 1.00 87.38 87 LEU A CA 1
ATOM 674 C C . LEU A 1 87 ? 6.099 10.950 -0.980 1.00 87.38 87 LEU A C 1
ATOM 676 O O . LEU A 1 87 ? 5.680 11.348 -2.062 1.00 87.38 87 LEU A O 1
ATOM 680 N N . HIS A 1 88 ? 7.261 11.373 -0.497 1.00 85.25 88 HIS A N 1
ATOM 681 C CA . HIS A 1 88 ? 8.120 12.266 -1.268 1.00 85.25 88 HIS A CA 1
ATOM 682 C C . HIS A 1 88 ? 8.814 11.505 -2.410 1.00 85.25 88 HIS A C 1
ATOM 684 O O . HIS A 1 88 ? 9.176 10.344 -2.238 1.00 85.25 88 HIS A O 1
ATOM 690 N N . GLY A 1 89 ? 9.065 12.163 -3.549 1.00 80.69 89 GLY A N 1
ATOM 691 C CA . GLY A 1 89 ? 9.693 11.528 -4.720 1.00 80.69 89 GLY A CA 1
ATOM 692 C C . GLY A 1 89 ? 11.037 10.859 -4.408 1.00 80.69 89 GLY A C 1
ATOM 693 O O . GLY A 1 89 ? 11.267 9.739 -4.840 1.00 80.69 89 GLY A O 1
ATOM 694 N N . LEU A 1 90 ? 11.856 11.475 -3.547 1.00 81.31 90 LEU A N 1
ATOM 695 C CA . LEU A 1 90 ? 13.138 10.899 -3.102 1.00 81.31 90 LEU A CA 1
ATOM 696 C C . LEU A 1 90 ? 12.990 9.553 -2.374 1.00 81.31 90 LEU A C 1
ATOM 698 O O . LEU A 1 90 ? 13.822 8.674 -2.551 1.00 81.31 90 LEU A O 1
ATOM 702 N N . VAL A 1 91 ? 11.918 9.373 -1.594 1.00 81.00 91 VAL A N 1
ATOM 703 C CA . VAL A 1 91 ? 11.637 8.097 -0.910 1.00 81.00 91 VAL A CA 1
ATOM 704 C C . VAL A 1 91 ? 11.272 7.020 -1.933 1.00 81.00 91 VAL A C 1
ATOM 706 O O . VAL A 1 91 ? 11.590 5.847 -1.761 1.00 81.00 91 VAL A O 1
ATOM 709 N N . ILE A 1 92 ? 10.606 7.412 -3.022 1.00 82.88 92 ILE A N 1
ATOM 710 C CA . ILE A 1 92 ? 10.286 6.496 -4.118 1.00 82.88 92 ILE A CA 1
ATOM 711 C C . ILE A 1 92 ? 11.547 6.126 -4.903 1.00 82.88 92 ILE A C 1
ATOM 713 O O . ILE A 1 92 ? 11.710 4.955 -5.238 1.00 82.88 92 ILE A O 1
ATOM 717 N N . ASP A 1 93 ? 12.433 7.089 -5.166 1.00 81.00 93 ASP A N 1
ATOM 718 C CA . ASP A 1 93 ? 13.721 6.842 -5.825 1.00 81.00 93 ASP A CA 1
ATOM 719 C C . ASP A 1 93 ? 14.565 5.840 -5.020 1.00 81.00 93 ASP A C 1
ATOM 721 O O . ASP A 1 93 ? 15.057 4.857 -5.576 1.00 81.00 93 ASP A O 1
ATOM 725 N N . GLU A 1 94 ? 14.641 6.016 -3.698 1.00 79.38 94 GLU A N 1
ATOM 726 C CA . GLU A 1 94 ? 15.327 5.086 -2.796 1.00 79.38 94 GLU A CA 1
ATOM 727 C C . GLU A 1 94 ? 14.687 3.687 -2.796 1.00 79.38 94 GLU A C 1
ATOM 729 O O . GLU A 1 94 ? 15.388 2.679 -2.874 1.00 79.38 94 GLU A O 1
ATOM 734 N N . LEU A 1 95 ? 13.351 3.601 -2.798 1.00 79.56 95 LEU A N 1
ATOM 735 C CA . LEU A 1 95 ? 12.631 2.324 -2.871 1.00 79.56 95 LEU A CA 1
ATOM 736 C C . LEU A 1 95 ? 12.889 1.572 -4.192 1.00 79.56 95 LEU A C 1
ATOM 738 O O . LEU A 1 95 ? 12.892 0.337 -4.218 1.00 79.56 95 LEU A O 1
ATOM 742 N N . MET A 1 96 ? 13.069 2.303 -5.296 1.00 76.44 96 MET A N 1
ATOM 743 C CA . MET A 1 96 ? 13.354 1.739 -6.621 1.00 76.44 96 MET A CA 1
ATOM 744 C C . MET A 1 96 ? 14.809 1.313 -6.776 1.00 76.44 96 MET A C 1
ATOM 746 O O . MET A 1 96 ? 15.096 0.376 -7.536 1.00 76.44 96 MET A O 1
ATOM 750 N N . ASP A 1 97 ? 15.722 1.948 -6.042 1.00 74.69 97 ASP A N 1
ATOM 751 C CA . ASP A 1 97 ? 17.120 1.550 -5.983 1.00 74.69 97 ASP A CA 1
ATOM 752 C C . ASP A 1 97 ? 17.304 0.290 -5.120 1.00 74.69 97 ASP A C 1
ATOM 754 O O . ASP A 1 97 ? 17.920 0.269 -4.059 1.00 74.69 97 ASP A O 1
ATOM 758 N N . THR A 1 98 ? 16.798 -0.831 -5.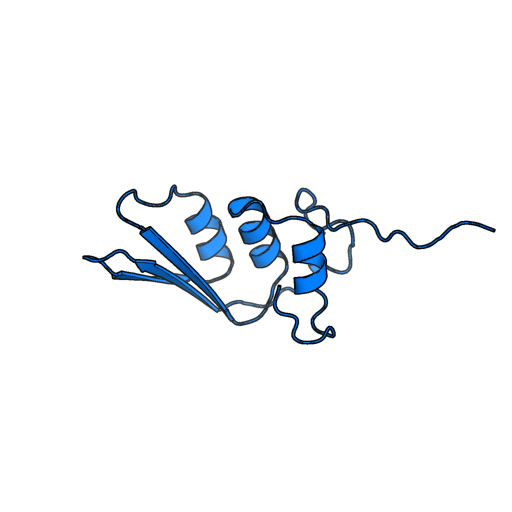636 1.00 61.66 98 THR A N 1
ATOM 759 C CA . THR A 1 98 ? 16.938 -2.193 -5.085 1.00 61.66 98 THR A CA 1
ATOM 760 C C . THR A 1 98 ? 18.392 -2.670 -4.939 1.00 61.66 98 THR A C 1
ATOM 762 O O . THR A 1 98 ? 18.628 -3.787 -4.471 1.00 61.66 98 THR A O 1
ATOM 765 N N . ARG A 1 99 ? 19.376 -1.860 -5.352 1.00 55.94 99 ARG A N 1
ATOM 766 C CA . ARG A 1 99 ? 20.810 -2.102 -5.162 1.00 55.94 99 ARG A CA 1
ATOM 767 C C . ARG A 1 99 ? 21.390 -1.344 -3.967 1.00 55.94 99 ARG A C 1
ATOM 769 O O . ARG A 1 99 ? 22.531 -1.643 -3.603 1.00 55.94 99 ARG A O 1
ATOM 776 N N . ASN A 1 100 ? 20.641 -0.429 -3.350 1.00 46.94 100 ASN A N 1
ATOM 777 C CA . ASN A 1 100 ? 21.126 0.343 -2.219 1.00 46.94 100 ASN A CA 1
ATOM 778 C C . ASN A 1 100 ? 20.847 -0.345 -0.872 1.00 46.94 100 ASN A C 1
ATOM 780 O O . ASN A 1 100 ? 19.925 -1.138 -0.689 1.00 46.94 100 ASN A O 1
ATOM 784 N N . ARG A 1 101 ? 21.788 -0.117 0.037 1.00 51.84 101 ARG A N 1
ATOM 785 C CA . ARG A 1 101 ? 21.997 -0.792 1.321 1.00 51.84 101 ARG A CA 1
ATOM 786 C C . ARG A 1 101 ? 20.823 -0.546 2.278 1.00 51.84 101 ARG A C 1
ATOM 788 O O . ARG A 1 101 ? 20.195 0.495 2.208 1.00 51.84 101 ARG A O 1
ATOM 795 N N . THR A 1 102 ? 20.577 -1.465 3.217 1.00 48.56 102 THR A N 1
ATOM 796 C CA . THR A 1 102 ? 19.639 -1.248 4.332 1.00 48.56 102 THR A CA 1
ATOM 797 C C . THR A 1 102 ? 19.992 0.045 5.072 1.00 48.56 102 THR A C 1
ATOM 799 O O . THR A 1 102 ? 21.025 0.095 5.742 1.00 48.56 102 THR A O 1
ATOM 802 N N . GLU A 1 103 ? 19.142 1.059 4.952 1.00 56.81 103 GLU A N 1
ATOM 803 C CA . GLU A 1 103 ? 19.188 2.288 5.740 1.00 56.81 103 GLU A CA 1
ATOM 804 C C . GLU A 1 103 ? 17.929 2.344 6.617 1.00 56.81 103 GLU A C 1
ATOM 806 O O . GLU A 1 103 ? 16.857 1.876 6.228 1.00 56.81 103 GLU A O 1
ATOM 811 N N . ALA A 1 104 ? 18.090 2.805 7.853 1.00 46.84 104 ALA A N 1
ATOM 812 C CA . ALA A 1 104 ? 16.999 3.060 8.782 1.00 46.84 104 ALA A CA 1
ATOM 813 C C . ALA A 1 104 ? 17.138 4.522 9.208 1.00 46.84 104 ALA A C 1
ATOM 815 O O . ALA A 1 104 ? 18.154 4.858 9.822 1.00 46.84 104 ALA A O 1
ATOM 816 N N . ASP A 1 105 ? 16.164 5.353 8.833 1.00 49.66 105 ASP A N 1
ATOM 817 C CA . ASP A 1 105 ? 16.038 6.753 9.268 1.00 49.66 105 ASP A CA 1
ATOM 818 C C . ASP A 1 105 ? 15.385 6.839 10.660 1.00 49.66 105 ASP A C 1
ATOM 820 O O . ASP A 1 105 ? 14.403 6.090 10.907 1.00 49.66 105 ASP A O 1
#

Sequence (105 aa):
MAAEGSEPSVDMSKPDGGDKCMTKSCAQCQINIVNFSEDNIVIHELDNDGLIEFLKTSQPSWVKCQWVNVNRLSWNVIQALGQYKQLHGLVIDELMDTRNRTEAD

InterPro domains:
  IPR045861 CorA, cytoplasmic domain [SSF143865] (25-102)

Organism: NCBI:txid1079267